Protein AF-A0A8S3K799-F1 (afdb_monomer_lite)

InterPro domains:
  IPR000945 Dopamine beta-hydroxylase-like [PTHR10157] (1-86)
  IPR008977 PHM/PNGase 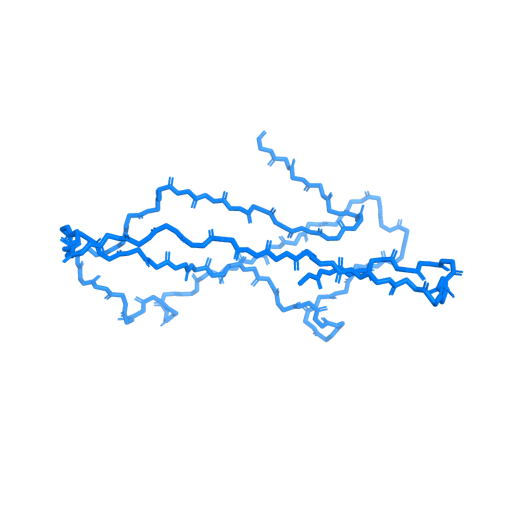F domain superfamily [SSF49742] (27-87)
  IPR014784 Copper type II, ascorbate-dependent monooxygenase-like, C-terminal [G3DSA:2.60.120.230] (40-87)
  IPR024548 Copper type II ascorbate-dependent monooxygenase, C-terminal [PF03712] (32-86)

Secondary structure (DSSP, 8-state):
-----TT---S------------SS--SSPPP----S--SSTTT--PPTT-S---------GGGGTTS-TT------------TT-----

Structure (mmCIF, N/CA/C/O backbone):
data_AF-A0A8S3K799-F1
#
_entry.id   AF-A0A8S3K799-F1
#
loop_
_atom_site.group_PDB
_atom_site.id
_atom_site.type_symbol
_atom_site.label_atom_id
_atom_site.label_alt_id
_atom_site.label_comp_id
_atom_site.label_asym_id
_atom_site.label_entity_id
_atom_site.label_seq_id
_atom_site.pdbx_PDB_ins_code
_atom_site.Cartn_x
_atom_site.Cartn_y
_atom_site.Cartn_z
_atom_site.occupancy
_atom_site.B_iso_or_equiv
_atom_site.auth_seq_id
_atom_site.auth_comp_id
_atom_site.auth_asym_id
_atom_site.auth_atom_id
_atom_site.pdbx_PDB_model_num
ATOM 1 N N . MET A 1 1 ? 0.236 12.257 -8.748 1.00 92.06 1 MET A N 1
ATOM 2 C CA . MET A 1 1 ? 0.072 11.617 -10.070 1.00 92.06 1 MET A CA 1
ATOM 3 C C . MET A 1 1 ? 1.331 10.824 -10.366 1.00 92.06 1 MET A C 1
ATOM 5 O O . MET A 1 1 ? 2.408 11.368 -10.166 1.00 92.06 1 MET A O 1
ATOM 9 N N . HIS A 1 2 ? 1.216 9.562 -10.774 1.00 94.38 2 HIS A N 1
ATOM 10 C CA . HIS A 1 2 ? 2.354 8.755 -11.224 1.00 94.38 2 HIS A CA 1
ATOM 11 C C . HIS A 1 2 ? 2.363 8.756 -12.758 1.00 94.38 2 HIS A C 1
ATOM 13 O O . HIS A 1 2 ? 1.391 8.305 -13.362 1.00 94.38 2 HIS A O 1
ATOM 19 N N . TYR A 1 3 ? 3.409 9.309 -13.381 1.00 94.94 3 TYR A N 1
ATOM 20 C CA . TYR A 1 3 ? 3.520 9.410 -14.841 1.00 94.94 3 TYR A CA 1
ATOM 21 C C . TYR A 1 3 ? 4.497 8.367 -15.382 1.00 94.94 3 TYR A C 1
ATOM 23 O O . TYR A 1 3 ? 5.701 8.489 -15.173 1.00 94.94 3 TYR A O 1
ATOM 31 N N . ASP A 1 4 ? 3.993 7.390 -16.135 1.00 94.81 4 ASP A N 1
ATOM 32 C CA . ASP A 1 4 ? 4.836 6.486 -16.920 1.00 94.81 4 ASP A CA 1
ATOM 33 C C . ASP A 1 4 ? 5.120 7.100 -18.306 1.00 94.81 4 ASP A C 1
ATOM 35 O O . ASP A 1 4 ? 4.335 6.967 -19.247 1.00 94.81 4 ASP A O 1
ATOM 39 N N . ASN A 1 5 ? 6.218 7.854 -18.423 1.00 95.56 5 ASN A N 1
ATOM 40 C CA . ASN A 1 5 ? 6.589 8.600 -19.633 1.00 95.56 5 ASN A CA 1
ATOM 41 C C . ASN A 1 5 ? 7.702 7.903 -20.438 1.00 95.56 5 ASN A C 1
ATOM 43 O O . ASN A 1 5 ? 8.743 8.496 -20.720 1.00 95.56 5 ASN A O 1
ATOM 47 N N . GLN A 1 6 ? 7.487 6.648 -20.841 1.00 95.50 6 GLN A N 1
ATOM 48 C CA . GLN A 1 6 ? 8.497 5.839 -21.552 1.00 95.50 6 GLN A CA 1
ATOM 49 C C . GLN A 1 6 ? 9.023 6.484 -22.846 1.00 95.50 6 GLN A C 1
ATOM 51 O O . GLN A 1 6 ? 10.166 6.268 -23.236 1.00 95.50 6 GLN A O 1
ATOM 56 N N . LYS A 1 7 ? 8.192 7.289 -23.522 1.00 96.19 7 LYS A N 1
ATOM 57 C CA . LYS A 1 7 ? 8.540 7.967 -24.784 1.00 96.19 7 LYS A CA 1
ATOM 58 C C . LYS A 1 7 ? 9.206 9.332 -24.584 1.00 96.19 7 LYS A C 1
ATOM 60 O O . LYS A 1 7 ? 9.428 10.029 -25.570 1.00 96.19 7 LYS A O 1
ATOM 65 N N . LEU A 1 8 ? 9.483 9.719 -23.334 1.00 94.75 8 LEU A N 1
ATOM 66 C CA . LEU A 1 8 ? 10.122 10.985 -22.962 1.00 94.75 8 LEU A CA 1
ATOM 67 C C . LEU A 1 8 ? 9.456 12.199 -23.625 1.00 94.75 8 LEU A C 1
ATOM 69 O O . LEU A 1 8 ? 10.118 13.114 -24.114 1.00 94.75 8 LEU A O 1
ATOM 73 N N . LEU A 1 9 ? 8.122 12.193 -23.666 1.00 95.81 9 LEU A N 1
ATOM 74 C CA . LEU A 1 9 ? 7.360 13.264 -24.290 1.00 95.81 9 LEU A CA 1
ATOM 75 C C . LEU A 1 9 ? 7.633 14.579 -23.556 1.00 95.81 9 LEU A C 1
ATOM 77 O O . LEU A 1 9 ? 7.548 14.639 -22.328 1.00 95.81 9 LEU A O 1
ATOM 81 N N . SER A 1 10 ? 7.925 15.624 -24.324 1.00 95.00 10 SER A N 1
ATOM 82 C CA . SER A 1 10 ? 8.122 16.989 -23.841 1.00 95.00 10 SER A CA 1
ATOM 83 C C . SER A 1 10 ? 6.953 17.891 -24.250 1.00 95.00 10 SER A C 1
ATOM 85 O O . SER A 1 10 ? 6.081 17.490 -25.026 1.00 95.00 10 SER A O 1
ATOM 87 N N . ASN A 1 11 ? 6.920 19.112 -23.706 1.00 95.69 11 ASN A N 1
ATOM 88 C CA . ASN A 1 11 ? 5.914 20.137 -24.019 1.00 95.69 11 ASN A CA 1
ATOM 89 C C . ASN A 1 11 ? 4.462 19.675 -23.785 1.00 95.69 11 ASN A C 1
ATOM 91 O O . ASN A 1 11 ? 3.561 19.974 -24.569 1.00 95.69 11 ASN A O 1
ATOM 95 N N . ARG A 1 12 ? 4.232 18.922 -22.703 1.00 93.75 12 ARG A N 1
ATOM 96 C CA . ARG A 1 12 ? 2.898 18.510 -22.255 1.00 93.75 12 ARG A CA 1
ATOM 97 C C . ARG A 1 12 ? 2.495 19.306 -21.023 1.00 93.75 12 ARG A C 1
ATOM 99 O O . ARG A 1 12 ? 3.250 19.383 -20.060 1.00 93.75 12 ARG A O 1
ATOM 106 N N . THR A 1 13 ? 1.288 19.850 -21.056 1.00 95.62 13 THR A N 1
ATOM 107 C CA . THR A 1 13 ? 0.632 20.425 -19.884 1.00 95.62 13 THR A CA 1
ATOM 108 C C . THR A 1 13 ? -0.347 19.393 -19.346 1.00 95.62 13 THR A C 1
ATOM 110 O O . THR A 1 13 ? -1.224 18.941 -20.079 1.00 95.62 13 THR A O 1
ATOM 113 N N . ASP A 1 14 ? -0.182 19.012 -18.083 1.00 95.31 14 ASP A N 1
ATOM 114 C CA . ASP A 1 14 ? -1.140 18.185 -17.353 1.00 95.31 14 ASP A CA 1
ATOM 115 C C . ASP A 1 14 ? -1.917 19.057 -16.354 1.00 95.31 14 ASP A C 1
ATOM 117 O O . ASP A 1 14 ? -1.400 20.041 -15.825 1.00 95.31 14 ASP A O 1
ATOM 121 N N . SER A 1 15 ? -3.188 18.731 -16.132 1.00 96.69 15 SER A N 1
ATOM 122 C CA . SER A 1 15 ? -4.051 19.384 -15.136 1.00 96.69 15 SER A CA 1
ATOM 123 C C . SER A 1 15 ? -4.823 18.348 -14.318 1.00 96.69 15 SER A C 1
ATOM 125 O O . SER A 1 15 ? -5.964 18.571 -13.912 1.00 96.69 15 SER A O 1
ATOM 127 N N . SER A 1 16 ? -4.206 17.186 -14.111 1.00 97.44 16 SER A N 1
ATOM 128 C CA . SER A 1 16 ? -4.754 16.094 -13.328 1.00 97.44 16 SER A CA 1
ATOM 129 C C . SER A 1 16 ? -4.623 16.377 -11.835 1.00 97.44 16 SER A C 1
ATOM 131 O O . SER A 1 16 ? -3.691 17.030 -11.366 1.00 97.44 16 SER A O 1
ATOM 133 N N . GLY A 1 17 ? -5.556 15.847 -11.054 1.00 96.88 17 GLY A N 1
ATOM 134 C CA . GLY A 1 17 ? -5.551 16.021 -9.612 1.00 96.88 17 GLY A CA 1
ATOM 135 C C . GLY A 1 17 ? -6.649 15.221 -8.937 1.00 96.88 17 GLY A C 1
ATOM 136 O O . GLY A 1 17 ? -7.345 14.424 -9.564 1.00 96.88 17 GLY A O 1
ATOM 137 N N . ILE A 1 18 ? -6.800 15.454 -7.638 1.00 97.50 18 ILE A N 1
ATOM 138 C CA . ILE A 1 18 ? -7.818 14.821 -6.804 1.00 97.50 18 ILE A CA 1
ATOM 139 C C . ILE A 1 18 ? -8.756 15.916 -6.305 1.00 97.50 18 ILE A C 1
ATOM 141 O O . ILE A 1 18 ? -8.310 16.980 -5.874 1.00 97.50 18 ILE A O 1
ATOM 145 N N . ARG A 1 19 ? -10.064 15.656 -6.362 1.00 97.50 19 ARG A N 1
ATOM 146 C CA . ARG A 1 19 ? -11.088 16.526 -5.780 1.00 97.50 19 ARG A CA 1
ATOM 147 C C . ARG A 1 19 ? -11.593 15.917 -4.481 1.00 97.50 19 ARG A C 1
ATOM 149 O O . ARG A 1 19 ? -12.074 14.789 -4.476 1.00 97.50 19 ARG A O 1
ATOM 156 N N . PHE A 1 20 ? -11.542 16.696 -3.409 1.00 96.88 20 PHE A N 1
ATOM 157 C CA . PHE A 1 20 ? -12.101 16.317 -2.118 1.00 96.88 20 PHE A CA 1
ATOM 158 C C . PHE A 1 20 ? -13.515 16.878 -1.958 1.00 96.88 20 PHE A C 1
ATOM 160 O O . PHE A 1 20 ? -13.775 18.031 -2.301 1.00 96.88 20 PHE A O 1
ATOM 167 N N . TYR A 1 21 ? -14.412 16.064 -1.406 1.00 96.75 21 TYR A N 1
ATOM 168 C CA . TYR A 1 21 ? -15.759 16.470 -1.009 1.00 96.75 21 TYR A CA 1
ATOM 169 C C . TYR A 1 21 ? -15.820 16.476 0.516 1.00 96.75 21 TYR A C 1
ATOM 171 O O . TYR A 1 21 ? -15.773 15.421 1.146 1.00 96.75 21 TYR A O 1
ATOM 179 N N . LEU A 1 22 ? -15.875 17.669 1.108 1.00 96.06 22 LEU A N 1
ATOM 180 C CA . LEU A 1 22 ? -15.783 17.854 2.555 1.00 96.06 22 LEU A CA 1
ATOM 181 C C . LEU A 1 22 ? -17.164 18.123 3.161 1.00 96.06 22 LEU A C 1
ATOM 183 O O . LEU A 1 22 ? -17.962 18.878 2.606 1.00 96.06 22 LEU A O 1
ATOM 187 N N . GLY A 1 23 ? -17.437 17.507 4.311 1.00 95.69 23 GLY A N 1
ATOM 188 C CA . GLY A 1 23 ? -18.592 17.837 5.145 1.00 95.69 23 GLY A CA 1
ATOM 189 C C . GLY A 1 23 ? -18.272 18.970 6.123 1.00 95.69 23 GLY A C 1
ATOM 190 O O . GLY A 1 23 ? -17.111 19.220 6.432 1.00 95.69 23 GLY A O 1
ATOM 191 N N . ASN A 1 24 ? -19.303 19.632 6.649 1.00 96.94 24 ASN A N 1
ATOM 192 C CA . ASN A 1 24 ? -19.167 20.671 7.681 1.00 96.94 24 ASN A CA 1
ATOM 193 C C . ASN A 1 24 ? -19.355 20.144 9.117 1.00 96.94 24 ASN A C 1
ATOM 195 O O . ASN A 1 24 ? -19.357 20.927 10.064 1.00 96.94 24 ASN A O 1
ATOM 199 N N . LYS A 1 25 ? -19.556 18.832 9.279 1.00 97.56 25 LYS A N 1
ATOM 200 C CA . LYS A 1 25 ? -19.723 18.146 10.565 1.00 97.56 25 LYS A CA 1
ATOM 201 C C . LYS A 1 25 ? -18.872 16.885 10.581 1.00 97.56 25 LYS A C 1
ATOM 203 O O . LYS A 1 25 ? -18.764 16.205 9.558 1.00 97.56 25 LYS A O 1
ATOM 208 N N . LEU A 1 26 ? -18.312 16.572 11.746 1.00 96.94 26 LEU A N 1
ATOM 209 C CA . LEU A 1 26 ? -17.598 15.320 11.967 1.00 96.94 26 LEU A CA 1
ATOM 210 C C . LEU A 1 26 ? -18.569 14.136 11.896 1.00 96.94 26 LEU A C 1
ATOM 212 O O . LEU A 1 26 ? -19.737 14.244 12.280 1.00 96.94 26 LEU A O 1
ATOM 216 N N . ARG A 1 27 ? -18.081 13.014 11.364 1.00 95.81 27 ARG A N 1
ATOM 217 C CA . ARG A 1 27 ? -18.795 11.732 11.384 1.00 95.81 27 ARG A CA 1
ATOM 218 C C . ARG A 1 27 ? -18.515 11.022 12.708 1.00 95.81 27 ARG A C 1
ATOM 220 O O . ARG A 1 27 ? -17.621 11.414 13.443 1.00 95.81 27 ARG A O 1
ATOM 227 N N . GLN A 1 28 ? -19.294 9.983 13.000 1.00 96.38 28 GLN A N 1
ATOM 228 C CA . GLN A 1 28 ? -19.154 9.208 14.237 1.00 96.38 28 GLN A CA 1
ATOM 229 C C . GLN A 1 28 ? -17.788 8.514 14.366 1.00 96.38 28 GLN A C 1
ATOM 231 O O . GLN A 1 28 ? -17.296 8.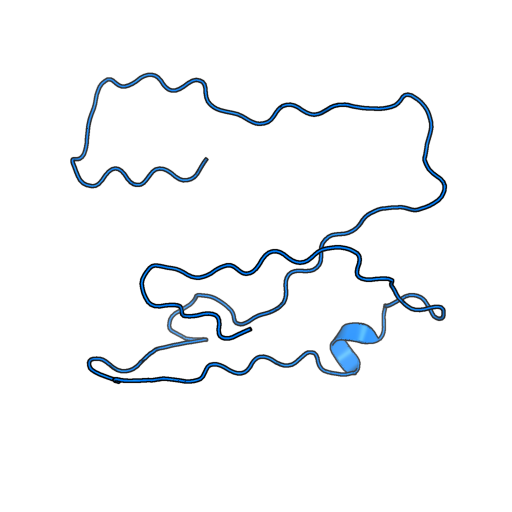374 15.479 1.00 96.38 28 GLN A O 1
ATOM 236 N N . TYR A 1 29 ? -17.203 8.080 13.246 1.00 95.25 29 TYR A N 1
ATOM 237 C CA . TYR A 1 29 ? -15.935 7.355 13.211 1.00 95.25 29 TYR A CA 1
ATOM 238 C C . TYR A 1 29 ? -14.933 8.065 12.309 1.00 95.25 29 TYR A C 1
ATOM 240 O O . TYR A 1 29 ? -15.294 8.520 11.216 1.00 95.25 29 TYR A O 1
ATOM 248 N N . ASP A 1 30 ? -13.679 8.085 12.749 1.00 93.81 30 ASP A N 1
ATOM 249 C CA . ASP A 1 30 ? -12.550 8.506 11.933 1.00 93.81 30 ASP A CA 1
ATOM 250 C C . ASP A 1 30 ? -12.110 7.366 11.013 1.00 93.81 30 ASP A C 1
ATOM 252 O O . ASP A 1 30 ? -12.061 6.198 11.403 1.00 93.81 30 ASP A O 1
ATOM 256 N N . LEU A 1 31 ? -11.789 7.713 9.767 1.00 95.25 31 LEU A N 1
ATOM 257 C CA . LEU A 1 31 ? -11.249 6.771 8.797 1.00 95.25 31 LEU A CA 1
ATOM 258 C C . LEU A 1 31 ? -9.727 6.917 8.745 1.00 95.25 31 LEU A C 1
ATOM 260 O O . LEU A 1 31 ? -9.216 7.987 8.416 1.00 95.25 31 LEU A O 1
ATOM 264 N N . GLY A 1 32 ? -9.018 5.827 9.025 1.00 93.12 32 GLY A N 1
ATOM 265 C CA . GLY A 1 32 ? -7.580 5.704 8.797 1.00 93.12 32 GLY A CA 1
ATOM 266 C C . GLY A 1 32 ? -7.266 4.896 7.538 1.00 93.12 32 GLY A C 1
ATOM 267 O O . GLY A 1 32 ? -8.123 4.188 7.008 1.00 93.12 32 GLY A O 1
ATOM 268 N N . TYR A 1 33 ? -6.016 4.972 7.081 1.00 93.81 33 TYR A N 1
ATOM 269 C CA . TYR A 1 33 ? -5.462 4.027 6.113 1.00 93.81 33 TYR A CA 1
ATOM 270 C C . TYR A 1 33 ? -4.275 3.301 6.747 1.00 93.81 33 TYR A C 1
ATOM 272 O O . TYR A 1 33 ? -3.478 3.907 7.462 1.00 93.81 33 TYR A O 1
ATOM 280 N N . LEU A 1 34 ? -4.172 2.002 6.484 1.00 91.88 34 LEU A N 1
ATOM 281 C CA . LEU A 1 34 ? -3.051 1.170 6.900 1.00 91.88 34 LEU A CA 1
ATOM 282 C C . LEU A 1 34 ? -2.393 0.607 5.645 1.00 91.88 34 LEU A C 1
ATOM 284 O O . LEU A 1 34 ? -3.059 -0.028 4.828 1.00 91.88 34 LEU A O 1
ATOM 288 N N . THR A 1 35 ? -1.089 0.824 5.507 1.00 91.25 35 THR A N 1
ATOM 289 C CA . THR A 1 35 ? -0.292 0.164 4.471 1.00 91.25 35 THR A CA 1
ATOM 290 C C . THR A 1 35 ? 0.310 -1.100 5.062 1.00 91.25 35 THR A C 1
ATOM 292 O O . THR A 1 35 ? 1.008 -1.043 6.072 1.00 91.25 35 THR A O 1
ATOM 295 N N . PHE A 1 36 ? 0.042 -2.236 4.426 1.00 89.69 36 PHE A N 1
ATOM 296 C CA . PHE A 1 36 ? 0.557 -3.537 4.826 1.00 89.69 36 PHE A CA 1
ATOM 297 C C . PHE A 1 36 ? 1.274 -4.195 3.649 1.00 89.69 36 PHE A C 1
ATOM 299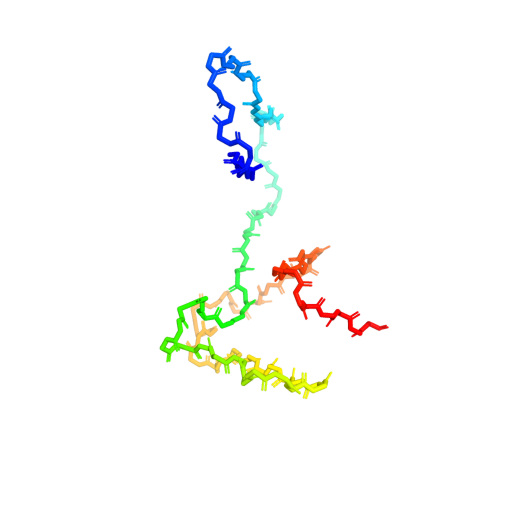 O O . PHE A 1 36 ? 0.732 -4.240 2.547 1.00 89.69 36 PHE A O 1
ATOM 306 N N . GLY A 1 37 ? 2.487 -4.693 3.878 1.00 88.75 37 GLY A N 1
ATOM 307 C CA . GLY A 1 37 ? 3.307 -5.312 2.842 1.00 88.75 37 GLY A CA 1
ATOM 308 C C . GLY A 1 37 ? 4.793 -5.236 3.166 1.00 88.75 37 GLY A C 1
ATOM 309 O O . GLY A 1 37 ? 5.183 -4.950 4.299 1.00 88.75 37 GLY A O 1
ATOM 310 N N . THR A 1 38 ? 5.621 -5.493 2.159 1.00 83.94 38 THR A N 1
ATOM 311 C CA . THR A 1 38 ? 7.076 -5.343 2.245 1.00 83.94 38 THR A CA 1
ATOM 312 C C . THR A 1 38 ? 7.500 -3.953 1.779 1.00 83.94 38 THR A C 1
ATOM 314 O O . THR A 1 38 ? 6.819 -3.315 0.974 1.00 83.94 38 THR A O 1
ATOM 317 N N . ASP A 1 39 ? 8.662 -3.494 2.235 1.00 78.75 39 ASP A N 1
ATOM 318 C CA . ASP A 1 39 ? 9.324 -2.343 1.623 1.00 78.75 39 ASP A CA 1
ATOM 319 C C . ASP A 1 39 ? 9.695 -2.681 0.160 1.00 78.75 39 ASP A C 1
ATOM 321 O O . ASP A 1 39 ? 10.049 -3.817 -0.165 1.00 78.75 39 ASP A O 1
ATOM 325 N N . SER A 1 40 ? 9.547 -1.707 -0.741 1.00 72.25 40 SER A N 1
ATOM 326 C CA . SER A 1 40 ? 9.788 -1.866 -2.184 1.00 72.25 40 SER A CA 1
ATOM 327 C C . SER A 1 40 ? 11.268 -1.828 -2.596 1.00 72.25 40 SER A C 1
ATOM 329 O O . SER A 1 40 ? 11.587 -1.908 -3.783 1.00 72.25 40 SER A O 1
ATOM 331 N N . SER A 1 41 ? 12.185 -1.640 -1.650 1.00 78.19 41 SER A N 1
ATOM 332 C CA . SER A 1 41 ? 13.620 -1.605 -1.900 1.00 78.19 41 SER A CA 1
ATOM 333 C C . SER A 1 41 ? 14.165 -2.994 -2.215 1.00 78.19 41 SER A C 1
ATOM 335 O O . SER A 1 41 ? 13.753 -4.002 -1.644 1.00 78.19 41 SER A O 1
ATOM 337 N N . ALA A 1 42 ? 15.182 -3.039 -3.078 1.00 70.88 42 ALA A N 1
ATOM 338 C CA . ALA A 1 42 ? 15.869 -4.283 -3.425 1.00 70.88 42 ALA A CA 1
ATOM 339 C C . ALA A 1 42 ? 16.562 -4.953 -2.221 1.00 70.88 42 ALA A C 1
ATOM 341 O O . ALA A 1 42 ? 16.882 -6.136 -2.281 1.00 70.88 42 ALA A O 1
ATOM 342 N N . ALA A 1 43 ? 16.800 -4.203 -1.138 1.00 74.69 43 ALA A N 1
ATOM 343 C CA . ALA A 1 43 ? 17.319 -4.740 0.117 1.00 74.69 43 ALA A CA 1
ATOM 344 C C . ALA A 1 43 ? 16.238 -5.452 0.948 1.00 74.69 43 ALA A C 1
ATOM 346 O O . ALA A 1 43 ? 16.570 -6.315 1.757 1.00 74.69 43 ALA A O 1
ATOM 347 N N . ALA A 1 44 ? 14.965 -5.098 0.754 1.00 78.38 44 ALA A N 1
ATOM 348 C CA . ALA A 1 44 ? 13.835 -5.679 1.468 1.00 78.38 44 ALA A CA 1
ATOM 349 C C . ALA A 1 44 ? 13.152 -6.807 0.683 1.00 78.38 44 ALA A C 1
ATOM 351 O O . ALA A 1 44 ? 12.757 -7.808 1.278 1.00 78.38 44 ALA A O 1
ATOM 352 N N . LEU A 1 45 ? 13.031 -6.673 -0.641 1.00 86.44 45 LEU A N 1
ATOM 353 C CA . LEU A 1 45 ? 12.430 -7.683 -1.505 1.00 86.44 45 LEU A CA 1
ATOM 354 C C . LEU A 1 45 ? 13.112 -7.712 -2.877 1.00 86.44 45 LEU A C 1
ATOM 356 O O . LEU A 1 45 ? 13.136 -6.720 -3.605 1.00 86.44 45 LEU A O 1
ATOM 360 N N . ALA A 1 46 ? 13.601 -8.888 -3.264 1.00 89.44 46 ALA A N 1
ATOM 361 C CA . ALA A 1 46 ? 14.136 -9.143 -4.593 1.00 89.44 46 ALA A CA 1
ATOM 362 C C . ALA A 1 46 ? 13.572 -10.457 -5.143 1.00 89.44 46 ALA A C 1
ATOM 364 O O . ALA A 1 46 ? 13.739 -11.516 -4.540 1.00 89.44 46 ALA A O 1
ATOM 365 N N . ILE A 1 47 ? 12.920 -10.382 -6.304 1.00 90.56 47 ILE A N 1
ATOM 366 C CA . ILE A 1 47 ? 12.423 -11.557 -7.024 1.00 90.56 47 ILE A CA 1
ATOM 367 C C . ILE A 1 47 ? 13.545 -12.056 -7.947 1.00 90.56 47 ILE A C 1
ATOM 369 O O . ILE A 1 47 ? 14.024 -11.278 -8.780 1.00 90.56 47 ILE A O 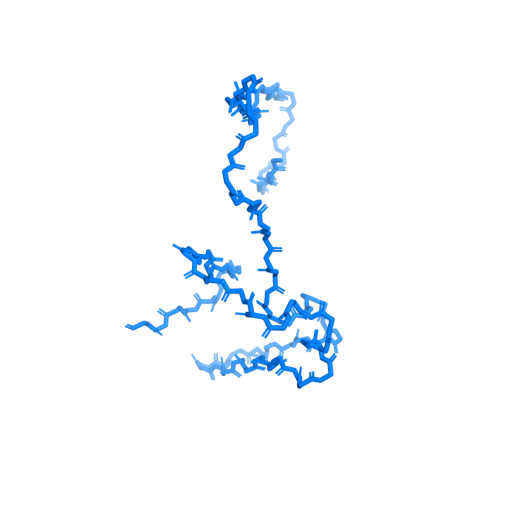1
ATOM 373 N N . PRO A 1 48 ? 13.983 -13.324 -7.835 1.00 92.88 48 PRO A N 1
ATOM 374 C CA . PRO A 1 48 ? 15.010 -13.868 -8.713 1.00 92.88 48 PRO A CA 1
ATOM 375 C C . PRO A 1 48 ? 14.590 -13.813 -10.191 1.00 92.88 48 PRO A C 1
ATOM 377 O O . PRO A 1 48 ? 13.431 -14.087 -10.520 1.00 92.88 48 PRO A O 1
ATOM 380 N N . PRO A 1 49 ? 15.517 -13.507 -11.115 1.00 93.94 49 PRO A N 1
ATOM 381 C CA . PRO A 1 49 ? 15.204 -13.504 -12.536 1.00 93.94 49 PRO A CA 1
ATOM 382 C C . PRO A 1 49 ? 14.774 -14.903 -12.992 1.00 93.94 49 PRO A C 1
ATOM 384 O O . PRO A 1 49 ? 15.372 -15.902 -12.594 1.00 93.94 49 PRO A O 1
ATOM 387 N N . LYS A 1 50 ? 13.779 -14.960 -13.886 1.00 94.06 50 LYS A N 1
ATOM 388 C CA . LYS A 1 50 ? 13.216 -16.199 -14.464 1.00 94.06 50 LYS A CA 1
ATOM 389 C C . LYS A 1 50 ? 12.481 -17.113 -13.473 1.00 94.06 50 LYS A C 1
ATOM 391 O O . LYS A 1 50 ? 12.162 -18.238 -13.843 1.00 94.06 50 LYS A O 1
ATOM 396 N N . ALA A 1 51 ? 12.202 -16.665 -12.248 1.00 94.56 51 ALA A N 1
ATOM 397 C CA . ALA A 1 51 ? 11.294 -17.396 -11.371 1.00 94.56 51 ALA A CA 1
ATOM 398 C C . ALA A 1 51 ? 9.901 -17.467 -12.021 1.00 94.56 51 ALA A C 1
ATOM 400 O O . ALA A 1 51 ? 9.321 -16.431 -12.337 1.00 94.56 51 ALA A O 1
ATOM 401 N N . GLU A 1 52 ? 9.371 -18.675 -12.230 1.00 93.31 52 GLU A N 1
ATOM 402 C CA . GLU A 1 52 ? 8.018 -18.864 -12.783 1.00 93.31 52 GLU A CA 1
ATOM 403 C C . GLU A 1 52 ? 6.936 -18.419 -11.793 1.00 93.31 52 GLU A C 1
ATOM 405 O O . GLU A 1 52 ? 5.921 -17.844 -12.179 1.00 93.31 52 GLU A O 1
ATOM 410 N N . ARG A 1 53 ? 7.172 -18.662 -10.499 1.00 92.25 53 ARG A N 1
ATOM 411 C CA . ARG A 1 53 ? 6.326 -18.227 -9.389 1.00 92.25 53 ARG A CA 1
ATOM 412 C C . ARG A 1 53 ? 7.204 -17.954 -8.174 1.00 92.25 53 ARG A C 1
ATOM 414 O O . ARG A 1 53 ? 8.064 -18.765 -7.836 1.00 92.25 53 ARG A O 1
ATOM 421 N N . PHE A 1 54 ? 6.976 -16.825 -7.514 1.00 92.12 54 PHE A N 1
ATOM 422 C CA . PHE A 1 54 ? 7.657 -16.455 -6.277 1.00 92.12 54 PHE A CA 1
ATOM 423 C C . PHE A 1 54 ? 6.627 -15.894 -5.299 1.00 92.12 54 PHE A C 1
ATOM 425 O O . PHE A 1 54 ? 5.924 -14.941 -5.627 1.00 92.12 54 PHE A O 1
ATOM 432 N N . ILE A 1 55 ? 6.505 -16.518 -4.129 1.00 91.50 55 ILE A N 1
ATOM 433 C CA . ILE A 1 55 ? 5.538 -16.119 -3.104 1.00 91.50 55 ILE A CA 1
ATOM 434 C C . ILE A 1 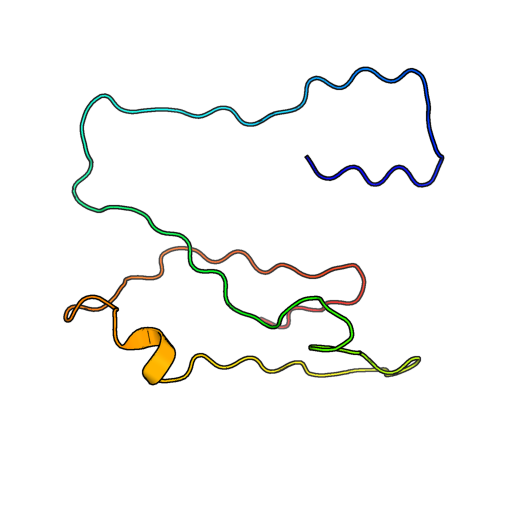55 ? 6.209 -15.101 -2.186 1.00 91.50 55 ILE A C 1
ATOM 436 O O . ILE A 1 55 ? 7.333 -15.315 -1.732 1.00 91.50 55 ILE A O 1
ATOM 440 N N . VAL A 1 56 ? 5.518 -13.992 -1.936 1.00 88.81 56 VAL A N 1
ATOM 441 C CA . VAL A 1 56 ? 5.960 -12.947 -1.014 1.00 88.81 56 VAL A CA 1
ATOM 442 C C . VAL A 1 56 ? 5.000 -12.920 0.161 1.00 88.81 56 VAL A C 1
ATOM 444 O O . VAL A 1 56 ? 3.855 -12.499 0.011 1.00 88.81 56 VAL A O 1
ATOM 447 N N . ASP A 1 57 ? 5.493 -13.331 1.324 1.00 88.19 57 ASP A N 1
ATOM 448 C CA . ASP A 1 57 ? 4.740 -13.263 2.570 1.00 88.19 57 ASP A CA 1
ATOM 449 C C . ASP A 1 57 ? 5.156 -12.028 3.372 1.00 88.19 57 ASP A C 1
ATOM 451 O O . ASP A 1 57 ? 6.342 -11.775 3.598 1.00 88.19 57 ASP A O 1
ATOM 455 N N . ALA A 1 58 ? 4.168 -11.271 3.838 1.00 87.31 58 ALA A N 1
ATOM 456 C CA . ALA A 1 58 ? 4.352 -10.166 4.767 1.00 87.31 58 ALA A CA 1
ATOM 457 C C . ALA A 1 58 ? 3.534 -10.437 6.030 1.00 87.31 58 ALA A C 1
ATOM 459 O O . ALA A 1 58 ? 2.428 -10.972 5.958 1.00 87.31 58 ALA A O 1
ATOM 460 N N . TYR A 1 59 ? 4.069 -10.050 7.188 1.00 88.06 59 TYR A N 1
ATOM 461 C CA . TYR A 1 59 ? 3.455 -10.318 8.487 1.00 88.06 59 TYR A CA 1
ATOM 462 C C . TYR A 1 59 ? 3.373 -9.046 9.323 1.00 88.06 59 TYR A C 1
ATOM 464 O O . TYR A 1 59 ? 4.313 -8.254 9.371 1.00 88.06 59 TYR A O 1
ATOM 472 N N . CYS A 1 60 ? 2.250 -8.877 10.023 1.00 88.88 60 CYS A N 1
ATOM 473 C CA . CYS A 1 60 ? 2.096 -7.856 11.052 1.00 88.88 60 CYS A CA 1
ATOM 474 C C . CYS A 1 60 ? 2.415 -8.517 12.390 1.00 88.88 60 CYS A C 1
ATOM 476 O O . CYS A 1 60 ? 1.713 -9.440 12.804 1.00 88.88 60 CYS A O 1
ATOM 478 N N . THR A 1 61 ? 3.497 -8.106 13.045 1.00 89.56 61 THR A N 1
ATOM 479 C CA . THR A 1 61 ? 3.851 -8.678 14.348 1.00 89.56 61 THR A CA 1
ATOM 480 C C . THR A 1 61 ? 2.936 -8.120 15.434 1.00 89.56 61 THR A C 1
ATOM 482 O O . THR A 1 61 ? 2.439 -7.002 15.323 1.00 89.56 61 THR A O 1
ATOM 485 N N . ALA A 1 62 ? 2.757 -8.862 16.530 1.00 89.75 62 ALA A N 1
ATOM 486 C CA . ALA A 1 62 ? 1.964 -8.385 17.666 1.00 89.75 62 ALA A CA 1
ATOM 487 C C . ALA A 1 62 ? 2.472 -7.036 18.208 1.00 89.75 62 ALA A C 1
ATOM 489 O O . ALA A 1 62 ? 1.680 -6.198 18.623 1.00 89.75 62 ALA A O 1
ATOM 490 N N . THR A 1 63 ? 3.788 -6.796 18.152 1.00 91.81 63 THR A N 1
ATOM 491 C CA . THR A 1 63 ? 4.396 -5.515 18.534 1.00 91.81 63 THR A CA 1
ATOM 492 C C . THR A 1 63 ? 3.930 -4.3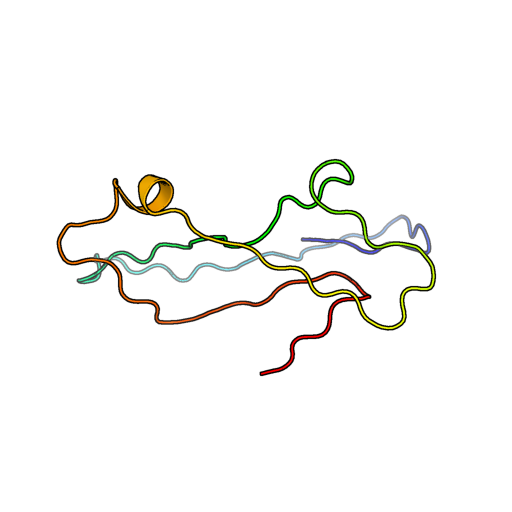58 17.655 1.00 91.81 63 THR A C 1
ATOM 494 O O . THR A 1 63 ? 3.731 -3.255 18.155 1.00 91.81 63 THR A O 1
ATOM 497 N N . ALA A 1 64 ? 3.701 -4.598 16.362 1.00 86.50 64 ALA A N 1
ATOM 498 C CA . ALA A 1 64 ? 3.249 -3.567 15.432 1.00 86.50 64 ALA A CA 1
ATOM 499 C C . ALA A 1 64 ? 1.818 -3.084 15.730 1.00 86.50 64 ALA A C 1
ATOM 501 O O . ALA A 1 64 ? 1.483 -1.940 15.432 1.00 86.50 64 ALA A O 1
ATOM 502 N N . THR A 1 65 ? 0.991 -3.925 16.357 1.00 92.62 65 THR A N 1
ATOM 503 C CA . THR A 1 65 ? -0.393 -3.597 16.727 1.00 92.62 65 THR A CA 1
ATOM 504 C C . THR A 1 65 ? -0.553 -3.192 18.192 1.00 92.62 65 THR A C 1
ATOM 506 O O . THR A 1 65 ? -1.676 -2.966 18.626 1.00 92.62 65 THR A O 1
ATOM 509 N N . GLN A 1 66 ? 0.530 -3.078 18.972 1.00 93.06 66 GLN A N 1
ATOM 510 C CA . GLN A 1 66 ? 0.447 -2.749 20.408 1.00 93.06 66 GLN A CA 1
ATOM 511 C C . GLN A 1 66 ? -0.214 -1.398 20.693 1.00 93.06 66 GLN A C 1
ATOM 513 O O . GLN A 1 66 ? -0.797 -1.221 21.754 1.00 93.06 66 GLN A O 1
ATOM 518 N N . ASN A 1 67 ? -0.127 -0.462 19.747 1.00 88.94 67 ASN A N 1
ATOM 519 C CA . ASN A 1 67 ? -0.699 0.877 19.881 1.00 88.94 67 ASN A CA 1
ATOM 520 C C . ASN A 1 67 ? -2.093 1.000 19.248 1.00 88.94 67 ASN A C 1
ATOM 522 O O . ASN A 1 67 ? -2.574 2.116 19.051 1.00 88.94 67 ASN A O 1
ATOM 526 N N . PHE A 1 68 ? -2.718 -0.109 18.845 1.00 92.69 68 PHE A N 1
ATOM 527 C CA . PHE A 1 68 ? -4.094 -0.066 18.356 1.00 92.69 68 PHE A CA 1
ATOM 528 C C . PHE A 1 68 ? -5.059 0.192 19.523 1.00 92.69 68 PHE A C 1
ATOM 530 O O . PHE A 1 68 ? -4.720 -0.121 20.666 1.00 92.69 68 PHE A O 1
ATOM 537 N N . PRO A 1 69 ? -6.252 0.755 19.253 1.00 93.25 69 PRO A N 1
ATOM 538 C CA . PRO A 1 69 ? -7.296 0.877 20.267 1.00 93.25 69 PRO A CA 1
ATOM 539 C C . PRO A 1 69 ? -7.608 -0.481 20.905 1.00 93.25 69 PRO A C 1
ATOM 541 O O . PRO A 1 69 ? -7.529 -1.511 20.230 1.00 93.25 69 PRO A O 1
ATOM 544 N N . GLU A 1 70 ? -7.982 -0.492 22.186 1.00 93.75 70 GLU A N 1
ATOM 545 C CA . GLU A 1 70 ? -8.305 -1.733 22.908 1.00 93.75 70 GLU A CA 1
ATOM 546 C C . GLU A 1 70 ? -9.499 -2.463 22.275 1.00 93.75 70 GLU A C 1
ATOM 548 O O . GLU A 1 70 ? -9.525 -3.690 22.199 1.00 93.75 70 GLU A O 1
ATOM 553 N N . GLU A 1 71 ? -10.462 -1.706 21.751 1.00 94.06 71 GLU A N 1
ATOM 554 C CA . GLU A 1 71 ? -11.610 -2.192 20.985 1.00 94.06 71 GLU A CA 1
ATOM 555 C C . GLU A 1 71 ? -11.250 -2.686 19.570 1.00 94.06 71 GLU A C 1
ATOM 557 O O . GLU A 1 71 ? -12.098 -3.237 18.864 1.00 94.06 71 GLU A O 1
ATOM 562 N N . GLY A 1 72 ? -9.996 -2.509 19.152 1.00 93.81 72 GLY A N 1
ATOM 563 C CA . GLY A 1 72 ? -9.487 -2.864 17.836 1.00 93.81 72 GLY A CA 1
ATOM 564 C C . GLY A 1 72 ? -9.854 -1.862 16.739 1.00 93.81 72 GLY A C 1
ATOM 565 O O . GLY A 1 72 ? -10.219 -0.713 16.979 1.00 93.81 72 GLY A O 1
ATOM 566 N N . ILE A 1 73 ? -9.722 -2.307 15.488 1.00 94.81 73 ILE A N 1
ATOM 567 C CA . ILE A 1 73 ? -10.079 -1.539 14.288 1.00 94.81 73 ILE A CA 1
ATOM 568 C C . ILE A 1 73 ? -10.994 -2.371 13.388 1.00 94.81 73 ILE A C 1
ATOM 570 O O . ILE A 1 73 ? -10.915 -3.598 13.374 1.00 94.81 73 ILE A O 1
ATOM 574 N N . THR A 1 74 ? -11.837 -1.711 12.592 1.00 96.25 74 THR A N 1
ATOM 575 C CA . THR A 1 74 ? -12.680 -2.381 11.587 1.00 96.25 74 THR A CA 1
ATOM 576 C C . THR A 1 74 ? -12.144 -2.113 10.184 1.00 96.25 74 THR A C 1
ATOM 578 O O . THR A 1 74 ? -12.116 -0.969 9.732 1.00 96.25 74 THR A O 1
ATOM 581 N N . VAL A 1 75 ? -11.747 -3.170 9.471 1.00 95.25 75 VAL A N 1
ATOM 582 C CA . VAL A 1 75 ? -11.335 -3.075 8.063 1.00 95.25 75 VAL A CA 1
ATOM 583 C C . VAL A 1 75 ? -12.578 -3.101 7.179 1.00 95.25 75 VAL A C 1
ATOM 585 O O . VAL A 1 75 ? -13.278 -4.106 7.116 1.00 95.25 75 VAL A O 1
ATOM 588 N N . ILE A 1 76 ? -12.850 -1.991 6.490 1.00 97.00 76 ILE A N 1
ATOM 589 C CA . ILE A 1 76 ? -14.032 -1.843 5.620 1.00 97.00 76 ILE A CA 1
ATOM 590 C C . ILE A 1 76 ? -13.706 -1.854 4.121 1.00 97.00 76 ILE A C 1
ATOM 592 O O . ILE A 1 76 ? -14.612 -1.934 3.297 1.00 97.00 76 ILE A O 1
ATOM 596 N N . SER A 1 77 ? -12.430 -1.725 3.754 1.00 95.75 77 SER A N 1
ATOM 597 C CA . SER A 1 77 ? -11.971 -1.717 2.364 1.00 95.75 77 SER A CA 1
ATOM 598 C C . SER A 1 77 ? -10.492 -2.088 2.290 1.00 95.75 77 SER A C 1
ATOM 600 O O . SER A 1 77 ? -9.735 -1.819 3.225 1.00 95.75 77 SER A O 1
ATOM 602 N N . THR A 1 78 ? -10.082 -2.684 1.173 1.00 93.75 78 THR A N 1
ATOM 603 C CA . THR A 1 78 ? -8.692 -3.033 0.868 1.00 93.75 78 THR A CA 1
ATOM 604 C C . THR A 1 78 ? -8.337 -2.575 -0.546 1.00 93.75 78 THR A C 1
ATOM 606 O O . THR A 1 78 ? -9.189 -2.509 -1.432 1.00 93.75 78 THR A O 1
ATOM 609 N N . PHE A 1 79 ? -7.067 -2.225 -0.757 1.00 93.31 79 PHE A N 1
ATOM 610 C CA . PHE A 1 79 ? -6.553 -1.792 -2.056 1.00 93.31 79 PHE A CA 1
ATOM 611 C C . PHE A 1 79 ? -5.224 -2.507 -2.349 1.00 93.31 79 PHE A C 1
ATOM 613 O O . PHE A 1 79 ? -4.163 -1.996 -1.982 1.00 93.31 79 PHE A O 1
ATOM 620 N N . PRO A 1 80 ? -5.263 -3.718 -2.938 1.00 92.62 80 PRO A N 1
ATOM 621 C CA . PRO A 1 80 ? -4.053 -4.445 -3.308 1.00 92.62 80 PRO A CA 1
ATOM 622 C C . PRO A 1 80 ? -3.251 -3.678 -4.374 1.00 92.62 80 PRO A C 1
ATOM 624 O O . PRO A 1 80 ? -3.819 -3.153 -5.331 1.00 92.62 80 PRO A O 1
ATOM 627 N N . HIS A 1 81 ? -1.924 -3.613 -4.218 1.00 92.06 81 HIS A N 1
ATOM 628 C CA . HIS A 1 81 ? -1.035 -2.883 -5.126 1.00 92.06 81 HIS A CA 1
ATOM 629 C C . HIS A 1 81 ? 0.276 -3.637 -5.383 1.00 92.06 81 HIS A C 1
ATOM 631 O O . HIS A 1 81 ? 0.995 -3.980 -4.449 1.00 92.06 81 HIS A O 1
ATOM 637 N N . THR A 1 82 ? 0.601 -3.846 -6.660 1.00 92.12 82 THR A N 1
ATOM 638 C CA . THR A 1 82 ? 1.880 -4.383 -7.150 1.00 92.12 82 THR A CA 1
ATOM 639 C C . THR A 1 82 ? 2.306 -3.632 -8.412 1.00 92.12 82 THR A C 1
ATOM 641 O O . THR A 1 82 ? 1.506 -2.940 -9.043 1.00 92.12 82 THR A O 1
ATOM 644 N N . HIS A 1 83 ? 3.559 -3.814 -8.832 1.00 91.75 83 HIS A N 1
ATOM 645 C CA . HIS A 1 83 ? 4.002 -3.450 -10.181 1.00 91.75 83 HIS A CA 1
ATOM 646 C C . HIS A 1 83 ? 3.607 -4.536 -11.209 1.00 91.75 83 HIS A C 1
ATOM 648 O O . HIS A 1 83 ? 2.707 -5.340 -10.972 1.00 91.75 83 HIS A O 1
ATOM 654 N N . LEU A 1 84 ? 4.301 -4.576 -12.353 1.00 92.81 84 LEU A N 1
ATOM 655 C CA . LEU A 1 84 ? 3.950 -5.371 -13.538 1.00 92.81 84 LEU A CA 1
ATOM 656 C C . LEU A 1 84 ? 3.907 -6.896 -13.339 1.00 92.81 84 LEU A C 1
ATOM 658 O O . LEU A 1 84 ? 3.237 -7.568 -14.111 1.00 92.81 84 LEU A O 1
ATOM 662 N N . GLN A 1 85 ? 4.639 -7.441 -12.362 1.00 91.69 85 GLN A N 1
ATOM 663 C CA . GLN A 1 85 ? 4.800 -8.895 -12.181 1.00 91.69 85 GLN A CA 1
ATOM 664 C C . GLN A 1 85 ? 3.962 -9.474 -11.031 1.00 91.69 85 GLN A C 1
ATOM 666 O O . GLN A 1 85 ? 4.074 -10.657 -10.723 1.00 91.69 85 GLN A O 1
ATOM 671 N N . GLY A 1 86 ? 3.164 -8.648 -10.351 1.00 91.12 86 GLY A N 1
ATOM 672 C CA . GLY A 1 86 ? 2.326 -9.121 -9.253 1.00 91.12 86 GLY A CA 1
ATOM 673 C C . GLY A 1 86 ? 1.086 -9.853 -9.754 1.00 91.12 86 GLY A C 1
ATOM 674 O O . GLY A 1 86 ? 0.451 -9.429 -10.718 1.00 91.12 86 GLY A O 1
ATOM 675 N N . ILE A 1 87 ? 0.730 -10.937 -9.069 1.00 89.88 87 ILE A N 1
ATOM 676 C CA . ILE A 1 87 ? -0.502 -11.693 -9.291 1.00 89.88 87 ILE A CA 1
ATOM 677 C C . ILE A 1 87 ? -1.205 -11.797 -7.939 1.00 89.88 87 ILE A C 1
ATOM 679 O O . ILE A 1 87 ? -0.607 -12.262 -6.970 1.00 89.88 87 ILE A O 1
ATOM 683 N N . PHE A 1 88 ? -2.460 -11.353 -7.875 1.00 80.25 88 PHE A N 1
ATOM 684 C CA . PHE A 1 88 ? -3.322 -11.565 -6.715 1.00 80.25 88 PHE A CA 1
ATOM 685 C C . PHE A 1 88 ? -4.186 -12.793 -6.984 1.00 80.25 88 PHE A C 1
ATOM 687 O O . PHE A 1 88 ? -5.028 -12.770 -7.878 1.00 80.25 88 PHE A O 1
ATOM 694 N N . GLU A 1 89 ? -3.967 -13.864 -6.229 1.00 66.94 89 GLU A N 1
ATOM 695 C CA . GLU A 1 89 ? -4.907 -14.980 -6.165 1.00 66.94 89 GLU A CA 1
ATOM 696 C C . GLU A 1 89 ? -5.844 -14.705 -4.983 1.00 66.94 89 GLU A C 1
ATOM 698 O O . GLU A 1 89 ? -5.396 -14.661 -3.837 1.00 66.94 89 GLU A O 1
ATOM 703 N N . ILE A 1 90 ? -7.114 -14.425 -5.287 1.00 58.00 90 ILE A N 1
ATOM 704 C CA . ILE A 1 90 ? -8.206 -14.257 -4.316 1.00 58.00 90 ILE A CA 1
ATOM 705 C C . ILE A 1 90 ? -9.139 -15.454 -4.458 1.00 58.00 90 ILE A C 1
ATOM 707 O O . ILE A 1 90 ? -9.468 -15.781 -5.623 1.00 58.00 90 ILE A O 1
#

Sequence (90 aa):
MHYDNQKLLSNRTDSSGIRFYLGNKLRQYDLGYLTFGTDSSAAALAIPPKAERFIVDAYCTATATQNFPEEGITVISTFPHTHLQGIFEI

Radius of gyration: 19.26 Å; chains: 1; bounding box: 37×40×48 Å

Foldseek 3Di:
DDDPCVVVDPPDDDDDDDDDDDDPDDDPDDDDDDDWFWDPDPVTDDDDPPDPDDDGDTDDDPVNCPPAPPVGDDDPDDDDDDPDPDDDDD

pLDDT: mean 91.24, std 7.0, range [58.0, 97.56]

Organism: NCBI:txid392030